Protein AF-A0A6A4UV20-F1 (afdb_monomer_lite)

pLDDT: mean 89.65, std 12.79, range [40.03, 98.25]

Sequence (68 aa):
MTASIRLPILTPLARDIGRDINIVFYLLTILLTGVVLAVKTWGLVALVMCALPVVPLMFVFFIYISLP

Foldseek 3Di:
DPPPPPPVPVVVVVVVCVVPVVVVVVVVVVVVVVLVVQCVVPNPVSVVVVCVVVVVVVVVVVVVVPDD

Secondary structure (DSSP, 8-state):
-------TTHHHHHHHHHH-THHHHHHHHHHHHHHHHHHHHHTTHHHHHHHTTHHHHHHHHHHHHH--

Structure (mmCIF, N/CA/C/O backbone):
data_AF-A0A6A4UV20-F1
#
_entry.id   AF-A0A6A4UV20-F1
#
loop_
_atom_site.group_PDB
_atom_site.id
_atom_site.type_symbol
_atom_site.label_atom_id
_atom_site.label_alt_id
_atom_site.label_comp_id
_atom_site.label_asym_id
_atom_site.label_entity_id
_atom_site.label_seq_id
_atom_site.pdbx_PDB_ins_code
_atom_site.Cartn_x
_atom_site.Cartn_y
_atom_site.Cartn_z
_atom_site.occupancy
_atom_site.B_iso_or_equiv
_atom_site.auth_seq_id
_atom_site.auth_comp_id
_atom_site.auth_asym_id
_atom_site.auth_atom_id
_atom_site.pdbx_PDB_model_num
ATOM 1 N N . MET A 1 1 ? 5.671 -26.237 -20.022 1.00 40.03 1 MET A N 1
ATOM 2 C CA . MET A 1 1 ? 4.895 -26.299 -18.764 1.00 40.03 1 MET A CA 1
ATOM 3 C C . MET A 1 1 ? 4.689 -24.877 -18.261 1.00 40.03 1 MET A C 1
ATOM 5 O O . MET A 1 1 ? 5.568 -24.333 -17.611 1.00 40.03 1 MET A O 1
ATOM 9 N N . THR A 1 2 ? 3.587 -24.225 -18.630 1.00 43.53 2 THR A N 1
ATOM 10 C CA . THR A 1 2 ? 3.243 -22.899 -18.097 1.00 43.53 2 THR A CA 1
ATOM 11 C C . THR A 1 2 ? 2.701 -23.093 -16.687 1.00 43.53 2 THR A C 1
ATOM 13 O O . THR A 1 2 ? 1.580 -23.574 -16.520 1.00 43.53 2 THR A O 1
ATOM 16 N N . ALA A 1 3 ? 3.502 -22.782 -15.669 1.00 55.16 3 ALA A N 1
ATOM 17 C CA . ALA A 1 3 ? 3.005 -22.695 -14.306 1.00 55.16 3 ALA A CA 1
ATOM 18 C C . ALA A 1 3 ? 1.922 -21.606 -14.284 1.00 55.16 3 ALA A C 1
ATOM 20 O O . ALA A 1 3 ? 2.218 -20.417 -14.351 1.00 55.16 3 ALA A O 1
ATOM 21 N N . SER A 1 4 ? 0.652 -22.012 -14.280 1.00 57.38 4 SER A N 1
ATOM 22 C CA . SER A 1 4 ? -0.457 -21.095 -14.048 1.00 57.38 4 SER A CA 1
ATOM 23 C C . SER A 1 4 ? -0.325 -20.639 -12.602 1.00 57.38 4 SER A C 1
ATOM 25 O O . SER A 1 4 ? -0.664 -21.383 -11.680 1.00 57.38 4 SER A O 1
ATOM 27 N N . ILE A 1 5 ? 0.258 -19.456 -12.401 1.00 62.00 5 ILE A N 1
ATOM 28 C CA . ILE A 1 5 ? 0.357 -18.810 -11.095 1.00 62.00 5 ILE A CA 1
ATOM 29 C C . ILE A 1 5 ? -1.073 -18.429 -10.713 1.00 62.00 5 ILE A C 1
ATOM 31 O O . ILE A 1 5 ? -1.570 -17.346 -11.018 1.00 62.00 5 ILE A O 1
ATOM 35 N N . ARG A 1 6 ? -1.780 -19.387 -10.116 1.00 66.31 6 ARG A N 1
ATOM 36 C CA . ARG A 1 6 ? -3.142 -19.230 -9.623 1.00 66.31 6 ARG A CA 1
ATOM 37 C C . ARG A 1 6 ? -3.038 -18.444 -8.324 1.00 66.31 6 ARG A C 1
ATOM 39 O O . ARG A 1 6 ? -2.942 -19.026 -7.251 1.00 66.31 6 ARG A O 1
ATOM 46 N N . LEU A 1 7 ? -2.956 -17.120 -8.437 1.00 76.31 7 LEU A N 1
ATOM 47 C CA . LEU A 1 7 ? -2.965 -16.225 -7.286 1.00 76.31 7 LEU A CA 1
ATOM 48 C C . LEU A 1 7 ? -4.346 -16.379 -6.632 1.00 76.31 7 LEU A C 1
ATOM 50 O O . LEU A 1 7 ? -5.333 -15.909 -7.206 1.00 76.31 7 LEU A O 1
ATOM 54 N N . PRO A 1 8 ? -4.447 -17.063 -5.476 1.00 75.00 8 PRO A N 1
ATOM 55 C CA . PRO A 1 8 ? -5.716 -17.586 -4.965 1.00 75.00 8 PRO A CA 1
ATOM 56 C C . PRO A 1 8 ? -6.738 -16.485 -4.670 1.00 75.00 8 PRO A C 1
ATOM 58 O O . PRO A 1 8 ? -7.933 -16.747 -4.645 1.00 75.00 8 PRO A O 1
ATOM 61 N N . ILE A 1 9 ? -6.265 -15.249 -4.498 1.00 74.69 9 ILE A N 1
ATOM 62 C CA . ILE A 1 9 ? -7.083 -14.072 -4.207 1.00 74.69 9 ILE A CA 1
ATOM 63 C C . ILE A 1 9 ? -7.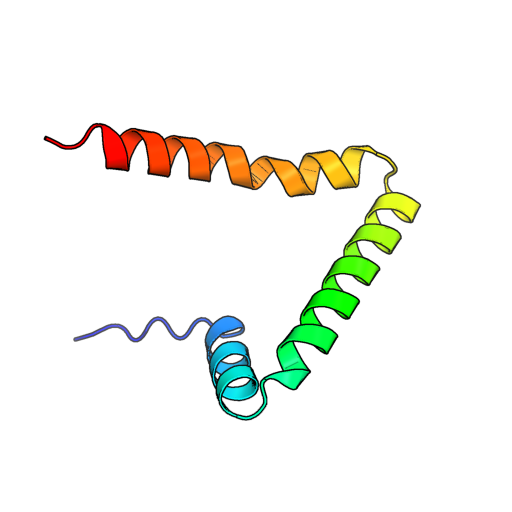327 -13.227 -5.466 1.00 74.69 9 ILE A C 1
ATOM 65 O O . ILE A 1 9 ? -8.413 -12.686 -5.634 1.00 74.69 9 ILE A O 1
ATOM 69 N N . LEU A 1 10 ? -6.359 -13.133 -6.384 1.00 80.06 10 LEU A N 1
ATOM 70 C CA . LEU A 1 10 ? -6.465 -12.258 -7.561 1.00 80.06 10 LEU A CA 1
ATOM 71 C C . LEU A 1 10 ? -7.263 -12.900 -8.703 1.00 80.06 10 LEU A C 1
ATOM 73 O O . LEU A 1 10 ? -7.965 -12.199 -9.426 1.00 80.06 10 LEU A O 1
ATOM 77 N N . THR A 1 11 ? -7.198 -14.228 -8.857 1.00 81.12 11 THR A N 1
ATOM 78 C CA . THR A 1 11 ? -7.940 -14.941 -9.910 1.00 81.12 11 THR A CA 1
ATOM 79 C C . THR A 1 11 ? -9.467 -14.848 -9.740 1.00 81.12 11 THR A C 1
ATOM 81 O O . THR A 1 11 ? -10.137 -14.560 -10.733 1.00 81.12 11 THR A O 1
ATOM 84 N N . PRO A 1 12 ? -10.048 -15.045 -8.538 1.00 83.75 12 PRO A N 1
ATOM 85 C CA . PRO A 1 12 ? -11.483 -14.850 -8.328 1.00 83.75 12 PRO A CA 1
ATOM 86 C C . PRO A 1 12 ? -11.899 -13.386 -8.498 1.00 83.75 12 PRO A C 1
ATOM 88 O O . PRO A 1 12 ? -12.843 -13.108 -9.228 1.00 83.75 12 PRO A O 1
ATOM 91 N N . LEU A 1 13 ? -11.131 -12.448 -7.927 1.00 83.56 13 LEU A N 1
ATOM 92 C CA . LEU A 1 13 ? -11.434 -11.016 -8.001 1.00 83.56 13 LEU A CA 1
ATOM 93 C C . LEU A 1 13 ? -11.513 -10.512 -9.449 1.00 83.56 13 LEU A C 1
ATOM 95 O O . LEU A 1 13 ? -12.447 -9.804 -9.815 1.00 83.56 13 LEU A O 1
ATOM 99 N N . ALA A 1 14 ? -10.545 -10.901 -10.285 1.00 84.62 14 ALA A N 1
ATOM 100 C CA . ALA A 1 14 ? -10.510 -10.510 -11.691 1.00 84.62 14 ALA A CA 1
ATOM 101 C C . ALA A 1 14 ? -11.697 -11.086 -12.480 1.00 84.62 14 ALA A C 1
ATOM 103 O O . ALA A 1 14 ? -12.250 -10.415 -13.351 1.00 84.62 14 ALA A O 1
ATOM 104 N N . ARG A 1 15 ? -12.114 -12.317 -12.157 1.00 86.44 15 ARG A N 1
ATOM 105 C CA . ARG A 1 15 ? -13.290 -12.952 -12.761 1.00 86.44 15 ARG A CA 1
ATOM 106 C C . ARG A 1 15 ? -14.582 -12.242 -12.357 1.00 86.44 15 ARG A C 1
ATOM 108 O O . ARG A 1 15 ? -15.446 -12.053 -13.210 1.00 86.44 15 ARG A O 1
ATOM 115 N N . ASP A 1 16 ? -14.704 -11.863 -11.090 1.00 88.00 16 ASP A N 1
ATOM 116 C CA . ASP A 1 16 ? -15.907 -11.225 -10.560 1.00 88.00 16 ASP A CA 1
ATOM 117 C C . ASP A 1 16 ? -16.060 -9.800 -11.105 1.00 88.00 16 ASP A C 1
ATOM 119 O O . ASP A 1 16 ? -17.116 -9.466 -11.639 1.00 88.00 16 ASP A O 1
ATOM 123 N N . ILE A 1 17 ? -14.985 -9.004 -11.117 1.00 88.25 17 ILE A N 1
ATOM 124 C CA . ILE A 1 17 ? -14.976 -7.663 -11.733 1.00 88.25 17 ILE A CA 1
ATOM 125 C C . ILE A 1 17 ? -15.293 -7.732 -13.235 1.00 88.25 17 ILE A C 1
ATOM 127 O O . ILE A 1 17 ? -16.017 -6.885 -13.754 1.00 88.25 17 ILE A O 1
ATOM 131 N N . GLY A 1 18 ? -14.787 -8.749 -13.942 1.00 88.50 18 GLY A N 1
ATOM 132 C CA . GLY A 1 18 ? -15.101 -8.960 -15.358 1.00 88.50 18 GLY A CA 1
ATOM 133 C C . GLY A 1 18 ? -16.568 -9.322 -15.626 1.00 88.50 18 GLY A C 1
ATOM 134 O O . GLY A 1 18 ? -17.035 -9.163 -16.752 1.00 88.50 18 GLY A O 1
ATOM 135 N N . ARG A 1 19 ? -17.298 -9.803 -14.610 1.00 91.69 19 ARG A N 1
ATOM 136 C CA . ARG A 1 19 ? -18.728 -10.126 -14.694 1.00 91.69 19 ARG A CA 1
ATOM 137 C C . ARG A 1 19 ? -19.613 -8.931 -14.337 1.00 91.69 19 ARG A C 1
ATOM 139 O O . ARG A 1 19 ? -20.660 -8.772 -14.958 1.00 91.69 19 ARG A O 1
ATOM 146 N N . ASP A 1 20 ? -19.209 -8.126 -13.355 1.00 91.69 20 ASP A N 1
ATOM 147 C CA . ASP A 1 20 ? -19.925 -6.917 -12.945 1.00 91.69 20 ASP A CA 1
ATOM 148 C C . ASP A 1 20 ? -18.955 -5.823 -12.472 1.00 91.69 20 ASP A C 1
ATOM 150 O O . ASP A 1 20 ? -18.284 -5.945 -11.444 1.00 91.69 20 ASP A O 1
ATOM 154 N N . ILE A 1 21 ? -18.926 -4.710 -13.208 1.00 91.19 21 ILE A N 1
ATOM 155 C CA . ILE A 1 21 ? -18.067 -3.562 -12.906 1.00 91.19 21 ILE A CA 1
ATOM 156 C C . ILE A 1 21 ? -18.437 -2.881 -11.582 1.00 91.19 21 ILE A C 1
ATOM 158 O O . ILE A 1 21 ? -17.572 -2.273 -10.948 1.00 91.19 21 ILE A O 1
ATOM 162 N N . ASN A 1 22 ? -19.683 -3.016 -11.108 1.00 94.31 22 ASN A N 1
ATOM 163 C CA . ASN A 1 22 ? -20.111 -2.413 -9.844 1.00 94.31 22 ASN A CA 1
ATOM 164 C C . ASN A 1 22 ? -19.324 -2.960 -8.644 1.00 94.31 22 ASN A C 1
ATOM 166 O O . ASN A 1 22 ? -19.133 -2.256 -7.651 1.00 94.31 22 ASN A O 1
ATOM 170 N N . ILE A 1 23 ? -18.793 -4.182 -8.756 1.00 92.81 23 ILE A N 1
ATOM 171 C CA . ILE A 1 23 ? -17.946 -4.825 -7.741 1.00 92.81 23 ILE A CA 1
ATOM 172 C C . ILE A 1 23 ? -16.701 -3.984 -7.428 1.00 92.81 23 ILE A C 1
ATOM 174 O O . ILE A 1 23 ? -16.242 -3.977 -6.284 1.00 92.81 23 ILE A O 1
ATOM 178 N N . VAL A 1 24 ? -16.198 -3.202 -8.391 1.00 93.38 24 VAL A N 1
ATOM 179 C CA . VAL A 1 24 ? -15.069 -2.285 -8.172 1.00 93.38 24 VAL A CA 1
ATOM 180 C C . VAL A 1 24 ? -15.401 -1.238 -7.108 1.00 93.38 24 VAL A C 1
ATOM 182 O O . VAL A 1 24 ? -14.583 -0.991 -6.224 1.00 93.38 24 VAL A O 1
ATOM 185 N N . PHE A 1 25 ? -16.606 -0.662 -7.125 1.00 94.38 25 PHE A N 1
ATOM 186 C CA . PHE A 1 25 ? -17.007 0.343 -6.135 1.00 94.38 25 PHE A CA 1
ATOM 187 C C . PHE A 1 25 ? -17.141 -0.252 -4.730 1.00 94.38 25 PHE A C 1
ATOM 189 O O . PHE A 1 25 ? -16.747 0.384 -3.749 1.00 94.38 25 PHE A O 1
ATOM 196 N N . TYR A 1 26 ? -17.618 -1.494 -4.620 1.00 94.06 26 TYR A N 1
ATOM 197 C CA . TYR A 1 26 ? -17.646 -2.209 -3.343 1.00 94.06 26 TYR A CA 1
ATOM 198 C C . TYR A 1 26 ? -16.231 -2.483 -2.821 1.00 94.06 26 TYR A C 1
ATOM 200 O O . TYR A 1 26 ? -15.946 -2.205 -1.656 1.00 94.06 26 TYR A O 1
ATOM 208 N N . LEU A 1 27 ? -15.321 -2.946 -3.684 1.00 93.38 27 LEU A N 1
ATOM 209 C CA . LEU A 1 27 ? -13.914 -3.179 -3.342 1.00 93.38 27 LEU A CA 1
ATOM 210 C C . LEU A 1 27 ? -13.217 -1.914 -2.838 1.00 93.38 27 LEU A C 1
ATOM 212 O O . LEU A 1 27 ? -12.568 -1.948 -1.793 1.00 93.38 27 LEU A O 1
ATOM 216 N N . LEU A 1 28 ? -13.386 -0.797 -3.548 1.00 94.94 28 LEU A N 1
ATOM 217 C CA . LEU A 1 28 ? -12.823 0.493 -3.147 1.00 94.94 28 LEU A CA 1
ATOM 218 C C . LEU A 1 28 ? -13.367 0.946 -1.788 1.00 94.94 28 LEU A C 1
ATOM 220 O O . LEU A 1 28 ? -12.602 1.411 -0.944 1.00 94.94 28 LEU A O 1
ATOM 224 N N . THR A 1 29 ? -14.664 0.757 -1.546 1.00 97.19 29 THR A N 1
ATOM 225 C CA . THR A 1 29 ? -15.304 1.126 -0.275 1.00 97.19 29 THR A CA 1
ATOM 226 C C . THR A 1 29 ? -14.797 0.269 0.890 1.00 97.19 29 THR A C 1
ATOM 228 O O . THR A 1 29 ? -14.516 0.793 1.972 1.00 97.19 29 THR A O 1
ATOM 231 N N . ILE A 1 30 ? -14.623 -1.039 0.680 1.00 95.94 30 ILE A N 1
ATOM 232 C CA . ILE A 1 30 ? -14.050 -1.957 1.677 1.00 95.94 30 ILE A CA 1
ATOM 233 C C . ILE A 1 30 ? -12.598 -1.574 1.987 1.00 95.94 30 ILE A C 1
ATOM 235 O O . ILE A 1 30 ? -12.219 -1.504 3.156 1.00 95.94 30 ILE A O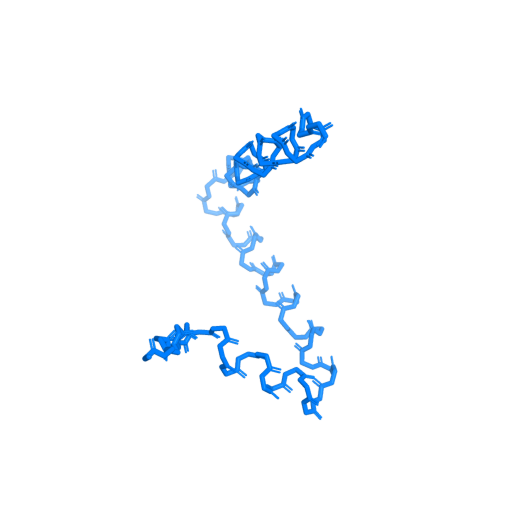 1
ATOM 239 N N . LEU A 1 31 ? -11.800 -1.274 0.959 1.00 95.56 31 LEU A N 1
ATOM 240 C CA . LEU A 1 31 ? -10.405 -0.862 1.120 1.00 95.56 31 LEU A CA 1
ATOM 241 C C . LEU A 1 31 ? -10.315 0.453 1.906 1.00 95.56 31 LEU A C 1
ATOM 243 O O . LEU A 1 31 ? -9.579 0.527 2.891 1.00 95.56 31 LEU A O 1
ATOM 247 N N . LEU A 1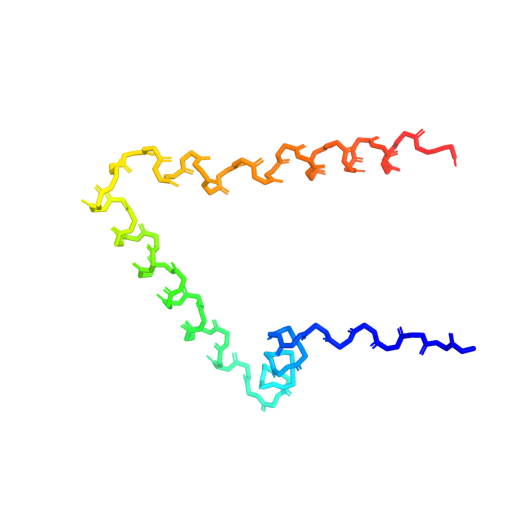 32 ? -11.124 1.452 1.543 1.00 97.06 32 LEU A N 1
ATOM 248 C CA . LEU A 1 32 ? -11.213 2.722 2.267 1.00 97.06 32 LEU A CA 1
ATOM 249 C C . LEU A 1 32 ? -11.602 2.509 3.735 1.00 97.06 32 LEU A C 1
ATOM 251 O O . LEU A 1 32 ? -10.983 3.084 4.628 1.00 97.06 32 LEU A O 1
ATOM 255 N N . THR A 1 33 ? -12.584 1.645 3.997 1.00 98.00 33 THR A N 1
ATOM 256 C CA . THR A 1 33 ? -12.995 1.297 5.365 1.00 98.00 33 THR A CA 1
ATOM 257 C C . THR A 1 33 ? -11.840 0.668 6.143 1.00 98.00 33 THR A C 1
ATOM 259 O O . THR A 1 33 ? -11.591 1.047 7.287 1.00 98.00 33 THR A O 1
ATOM 262 N N . GLY A 1 34 ? -11.081 -0.236 5.518 1.00 97.56 34 GLY A N 1
ATOM 263 C CA . GLY A 1 34 ? -9.874 -0.819 6.102 1.00 97.56 34 GLY A CA 1
ATOM 264 C C . GLY A 1 34 ? -8.824 0.233 6.470 1.00 97.56 34 GLY A C 1
ATOM 265 O O . GLY A 1 34 ? -8.268 0.176 7.566 1.00 97.56 34 GLY A O 1
ATOM 266 N N . VAL A 1 35 ? -8.606 1.237 5.612 1.00 96.81 35 VAL A N 1
ATOM 267 C CA . VAL A 1 35 ? -7.696 2.361 5.897 1.00 96.81 35 VAL A CA 1
ATOM 268 C C . VAL A 1 35 ? -8.190 3.180 7.088 1.00 96.81 35 VAL A C 1
ATOM 270 O O . VAL A 1 35 ? -7.408 3.463 7.992 1.00 96.81 35 VAL A O 1
ATOM 273 N N . VAL A 1 36 ? -9.482 3.518 7.143 1.00 97.81 36 VAL A N 1
ATOM 274 C CA . VAL A 1 36 ? -10.064 4.260 8.278 1.00 97.81 36 VAL A CA 1
ATOM 275 C C . VAL A 1 36 ? -9.889 3.487 9.586 1.00 97.81 36 VAL A C 1
ATOM 277 O O . VAL A 1 36 ? -9.490 4.069 10.596 1.00 97.81 36 VAL A O 1
ATOM 280 N N . LEU A 1 37 ? -10.139 2.176 9.575 1.00 98.25 37 LEU A N 1
ATOM 281 C CA . LEU A 1 37 ? -9.932 1.321 10.744 1.00 98.25 37 LEU A CA 1
ATOM 282 C C . LEU A 1 37 ? -8.454 1.265 11.149 1.00 98.25 37 LEU A C 1
ATOM 284 O O . LEU A 1 37 ? -8.149 1.417 12.329 1.00 98.25 37 LEU A O 1
ATOM 288 N N . ALA A 1 38 ? -7.536 1.128 10.191 1.00 97.06 38 ALA A N 1
ATOM 289 C CA . ALA A 1 38 ? -6.100 1.123 10.462 1.00 97.06 38 ALA A CA 1
ATOM 290 C C . ALA A 1 38 ? -5.625 2.452 11.073 1.00 97.06 38 ALA A C 1
ATOM 292 O O . ALA A 1 38 ? -4.886 2.447 12.058 1.00 97.06 38 ALA A O 1
ATOM 293 N N . VAL A 1 39 ? -6.098 3.589 10.552 1.00 97.88 39 VAL A N 1
ATOM 294 C CA . VAL A 1 39 ? -5.808 4.918 11.116 1.00 97.88 39 VAL A CA 1
ATOM 295 C C . VAL A 1 39 ? -6.395 5.058 12.516 1.00 97.88 39 VAL A C 1
ATOM 297 O O . VAL A 1 39 ? -5.739 5.595 13.404 1.00 97.88 39 VAL A O 1
ATOM 300 N N . LYS A 1 40 ? -7.602 4.543 12.759 1.00 98.00 40 LYS A N 1
ATOM 301 C CA . LYS A 1 40 ? -8.204 4.558 14.097 1.00 98.00 40 LYS A CA 1
ATOM 302 C C . LYS A 1 40 ? -7.388 3.737 15.106 1.00 98.00 40 LYS A C 1
ATOM 304 O O . LYS A 1 40 ? -7.311 4.127 16.267 1.00 98.00 40 LYS A O 1
ATOM 309 N N . THR A 1 41 ? -6.792 2.622 14.684 1.00 97.50 41 THR A N 1
ATOM 310 C CA . THR A 1 41 ? -6.029 1.727 15.570 1.00 97.50 41 THR A CA 1
ATOM 311 C C . THR A 1 41 ? -4.578 2.174 15.772 1.00 97.50 41 THR A C 1
ATOM 313 O O . THR A 1 41 ? -4.067 2.057 16.884 1.00 97.50 41 THR A O 1
ATOM 316 N N . TRP A 1 42 ? -3.906 2.682 14.734 1.00 96.50 42 TRP A N 1
ATOM 317 C CA . TRP A 1 42 ? -2.457 2.965 14.749 1.00 96.50 42 TRP A CA 1
ATOM 318 C C . TRP A 1 42 ? -2.089 4.426 14.440 1.00 96.50 42 TRP A C 1
ATOM 320 O O . TRP A 1 42 ? -0.909 4.779 14.407 1.00 96.50 42 TRP A O 1
ATOM 330 N N . GLY A 1 43 ? -3.074 5.293 14.213 1.00 95.81 43 GLY A N 1
ATOM 331 C CA . GLY A 1 43 ? -2.870 6.705 13.900 1.00 95.81 43 GLY A CA 1
ATOM 332 C C . GLY A 1 43 ? -2.308 6.953 12.496 1.00 95.81 43 GLY A C 1
ATOM 333 O O . GLY A 1 43 ? -2.475 6.157 11.571 1.00 95.81 43 GLY A O 1
ATOM 334 N N . LEU A 1 44 ? -1.613 8.084 12.337 1.00 95.44 44 LEU A N 1
ATOM 335 C CA . LEU A 1 44 ? -1.035 8.548 11.065 1.00 95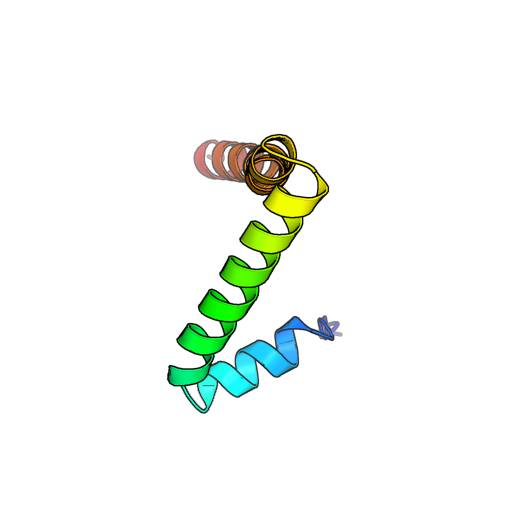.44 44 LEU A CA 1
ATOM 336 C C . LEU A 1 44 ? -0.035 7.564 10.439 1.00 95.44 44 LEU A C 1
ATOM 338 O O . LEU A 1 44 ? 0.111 7.538 9.218 1.00 95.44 44 LEU A O 1
ATOM 342 N N . VAL A 1 45 ? 0.621 6.725 11.247 1.00 96.50 45 VAL A N 1
ATOM 343 C CA . VAL A 1 45 ? 1.594 5.730 10.765 1.00 96.50 45 VAL A CA 1
ATOM 344 C C . VAL A 1 45 ? 0.955 4.756 9.772 1.00 96.50 45 VAL A C 1
ATOM 346 O O . VAL A 1 45 ? 1.611 4.358 8.812 1.00 96.50 45 VAL A O 1
ATOM 349 N N . ALA A 1 46 ? -0.332 4.428 9.930 1.00 96.25 46 ALA A N 1
ATOM 350 C CA . ALA A 1 46 ? -1.047 3.560 8.995 1.00 96.25 46 ALA A CA 1
ATOM 351 C C . ALA A 1 46 ? -1.026 4.104 7.554 1.00 96.25 46 ALA A C 1
ATOM 353 O O . ALA A 1 46 ? -0.849 3.339 6.609 1.00 96.25 46 ALA A O 1
ATOM 354 N N . LEU A 1 47 ? -1.123 5.427 7.380 1.00 94.56 47 LEU A N 1
ATOM 355 C CA . LEU A 1 47 ? -1.064 6.059 6.058 1.00 94.56 47 LEU A CA 1
ATOM 356 C C . LEU A 1 4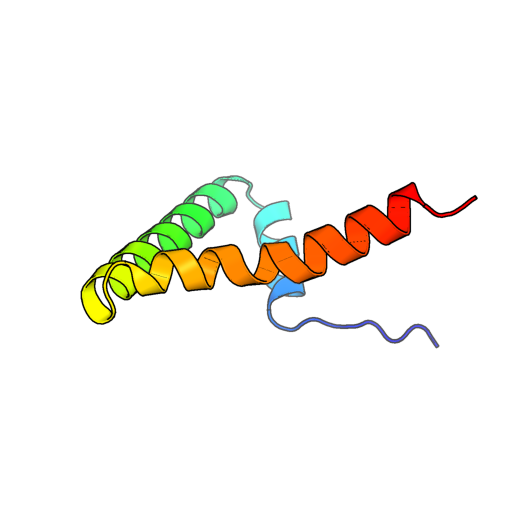7 ? 0.339 5.976 5.451 1.00 94.56 47 LEU A C 1
ATOM 358 O O . LEU A 1 47 ? 0.482 5.737 4.254 1.00 94.56 47 LEU A O 1
ATOM 362 N N . VAL A 1 48 ? 1.377 6.114 6.278 1.00 95.56 48 VAL A N 1
ATOM 363 C CA . VAL A 1 48 ? 2.769 5.949 5.833 1.00 95.56 48 VAL A CA 1
ATOM 364 C C . VAL A 1 48 ? 3.009 4.511 5.367 1.00 95.56 48 VAL A C 1
ATOM 366 O O . VAL A 1 48 ? 3.626 4.300 4.326 1.00 95.56 48 VAL A O 1
ATOM 369 N N . MET A 1 49 ? 2.453 3.521 6.072 1.00 95.69 49 MET A N 1
ATOM 370 C CA . MET A 1 49 ? 2.544 2.109 5.679 1.00 95.69 49 MET A CA 1
ATOM 371 C C . MET A 1 49 ? 1.860 1.831 4.334 1.00 95.69 49 MET A C 1
ATOM 373 O O . MET A 1 49 ? 2.368 1.028 3.554 1.00 95.69 49 MET A O 1
ATOM 377 N N . CYS A 1 50 ? 0.766 2.531 4.010 1.00 93.38 50 CYS A N 1
ATOM 378 C CA . CYS A 1 50 ? 0.153 2.464 2.679 1.00 93.38 50 CYS A CA 1
ATOM 379 C C . CYS A 1 50 ? 1.053 3.040 1.572 1.00 93.38 50 CYS A C 1
ATOM 381 O O . CYS A 1 50 ? 0.962 2.593 0.430 1.00 93.38 50 CYS A O 1
ATOM 383 N N . ALA A 1 51 ? 1.922 4.004 1.889 1.00 94.00 51 ALA A N 1
ATOM 384 C CA . ALA A 1 51 ? 2.850 4.606 0.933 1.00 94.00 51 ALA A CA 1
ATOM 385 C C . ALA A 1 51 ? 4.142 3.789 0.734 1.00 94.00 51 ALA A C 1
ATOM 387 O O . ALA A 1 51 ? 4.776 3.904 -0.312 1.00 94.00 51 ALA A O 1
ATOM 388 N N . LEU A 1 52 ? 4.536 2.935 1.685 1.00 96.00 52 LEU A N 1
ATOM 389 C CA . LEU A 1 52 ? 5.782 2.153 1.606 1.00 96.00 52 LEU A CA 1
ATOM 390 C C . LEU A 1 52 ? 5.955 1.322 0.319 1.00 96.00 52 LEU A C 1
ATOM 392 O O . LEU A 1 52 ? 7.059 1.337 -0.230 1.00 96.00 52 LEU A O 1
ATOM 396 N N . PRO A 1 53 ? 4.926 0.635 -0.220 1.00 96.00 53 PRO A N 1
ATOM 397 C CA . PRO A 1 53 ? 5.056 -0.123 -1.466 1.00 96.00 53 PRO A CA 1
ATOM 398 C C . PRO A 1 53 ? 5.389 0.743 -2.688 1.00 96.00 53 PRO A C 1
ATOM 400 O O . PRO A 1 53 ? 5.866 0.220 -3.694 1.00 96.00 53 PRO A O 1
ATOM 403 N N . VAL A 1 54 ? 5.185 2.063 -2.615 1.00 96.38 54 VAL A N 1
ATOM 404 C CA . VAL A 1 54 ? 5.576 2.990 -3.685 1.00 96.38 54 VAL A CA 1
ATOM 405 C C . VAL A 1 54 ? 7.096 3.006 -3.865 1.00 96.38 54 VAL A C 1
ATOM 407 O O . VAL A 1 54 ? 7.563 3.165 -4.985 1.00 96.38 54 VAL A O 1
ATOM 410 N N . VAL A 1 55 ? 7.884 2.758 -2.815 1.00 96.81 55 VAL A N 1
ATOM 411 C CA . VAL A 1 55 ? 9.354 2.749 -2.892 1.00 96.81 55 VAL A CA 1
ATOM 412 C C . VAL A 1 55 ? 9.887 1.683 -3.865 1.00 96.81 55 VAL A C 1
ATOM 414 O O . VAL A 1 55 ? 10.568 2.054 -4.823 1.00 96.81 55 VAL A O 1
ATOM 417 N N . PRO A 1 56 ? 9.587 0.375 -3.707 1.00 96.88 56 PRO A N 1
ATOM 418 C CA . PRO A 1 56 ? 10.009 -0.620 -4.690 1.00 96.88 56 PRO A CA 1
ATOM 419 C C . PRO A 1 56 ? 9.377 -0.384 -6.069 1.00 96.88 56 PRO A C 1
ATOM 421 O O . PRO A 1 56 ? 10.040 -0.636 -7.071 1.00 96.88 56 PRO A O 1
ATOM 424 N N . LEU A 1 57 ? 8.150 0.151 -6.151 1.00 97.44 57 LEU A N 1
ATOM 425 C CA . LEU A 1 57 ? 7.542 0.529 -7.435 1.00 97.44 57 LEU A CA 1
ATOM 426 C C . LEU A 1 57 ? 8.335 1.629 -8.150 1.00 97.44 57 LEU A C 1
ATOM 428 O O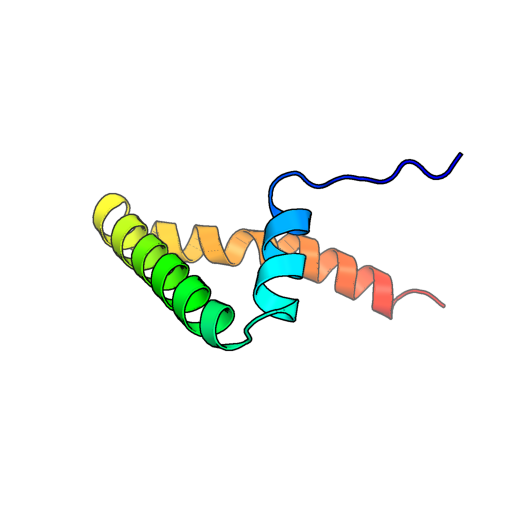 . LEU A 1 57 ? 8.539 1.530 -9.357 1.00 97.44 57 LEU A O 1
ATOM 432 N N . MET A 1 58 ? 8.823 2.637 -7.424 1.00 97.44 58 MET A N 1
ATOM 433 C CA . MET A 1 58 ? 9.689 3.679 -7.978 1.00 97.44 58 MET A CA 1
ATOM 434 C C . MET A 1 58 ? 11.012 3.098 -8.474 1.00 97.44 58 MET A C 1
ATOM 436 O O . MET A 1 58 ? 11.457 3.473 -9.551 1.00 97.44 58 MET A O 1
ATOM 440 N N . PHE A 1 59 ? 11.613 2.145 -7.756 1.00 97.38 59 PHE A N 1
ATOM 441 C CA . PHE A 1 59 ? 12.808 1.453 -8.248 1.00 97.38 59 PHE A CA 1
ATOM 442 C C . PHE A 1 59 ? 12.536 0.663 -9.529 1.00 97.38 59 PHE A C 1
ATOM 444 O O . PHE A 1 59 ? 13.302 0.781 -10.480 1.00 97.38 59 PHE A O 1
ATOM 451 N N . VAL A 1 60 ? 11.439 -0.099 -9.587 1.00 97.81 60 VAL A N 1
ATOM 452 C CA . VAL A 1 60 ? 11.031 -0.816 -10.808 1.00 97.81 60 VAL A CA 1
ATOM 453 C C . VAL A 1 60 ? 10.807 0.164 -11.958 1.00 97.81 60 VAL A C 1
ATOM 455 O O . VAL A 1 60 ? 11.280 -0.078 -13.065 1.00 97.81 60 VAL A O 1
ATOM 458 N N . PHE A 1 61 ? 10.141 1.287 -11.694 1.00 97.31 61 PHE A N 1
ATOM 459 C CA . PHE A 1 61 ? 9.930 2.347 -12.673 1.00 97.31 61 PHE A CA 1
ATOM 460 C C . PHE A 1 61 ? 11.254 2.948 -13.163 1.00 97.31 61 PHE A C 1
ATOM 462 O O . PHE A 1 61 ? 11.450 3.085 -14.366 1.00 97.31 61 PHE A O 1
ATOM 469 N N . PHE A 1 62 ? 12.192 3.252 -12.263 1.00 97.56 62 PHE A N 1
ATOM 470 C CA . PHE A 1 62 ? 13.511 3.775 -12.624 1.00 97.56 62 PHE A CA 1
ATOM 471 C C . PHE A 1 62 ? 14.342 2.784 -13.431 1.00 97.56 62 PHE A C 1
ATOM 473 O O . PHE A 1 62 ? 14.987 3.178 -14.401 1.00 97.56 62 PHE A O 1
ATOM 480 N N . ILE A 1 63 ? 14.298 1.500 -13.080 1.00 97.25 63 ILE A N 1
ATOM 481 C CA . ILE A 1 63 ? 14.908 0.446 -13.890 1.00 97.25 63 ILE A CA 1
ATOM 482 C C . ILE A 1 63 ? 14.271 0.459 -15.279 1.00 97.25 63 ILE A C 1
ATOM 484 O O . ILE A 1 63 ? 14.997 0.575 -16.257 1.00 97.25 63 ILE A O 1
ATOM 488 N N . TYR A 1 64 ? 12.936 0.435 -15.360 1.00 97.62 64 TYR A N 1
ATOM 489 C CA . TYR A 1 64 ? 12.190 0.412 -16.620 1.00 97.62 64 TYR A CA 1
ATOM 490 C C . TYR A 1 64 ? 12.586 1.546 -17.578 1.00 97.62 64 TYR A C 1
ATOM 492 O O . TYR A 1 64 ? 12.821 1.294 -18.754 1.00 97.62 64 TYR A O 1
ATOM 500 N N . ILE A 1 65 ? 12.703 2.782 -17.081 1.00 97.19 65 ILE A N 1
ATOM 501 C CA . ILE A 1 65 ? 13.064 3.941 -17.919 1.00 97.19 65 ILE A CA 1
ATOM 502 C C . ILE A 1 65 ? 14.563 4.038 -18.242 1.00 97.19 65 ILE A C 1
ATOM 504 O O . ILE A 1 65 ? 14.935 4.822 -19.109 1.00 97.19 65 ILE A O 1
ATOM 508 N N . SER A 1 66 ? 15.421 3.308 -17.522 1.00 95.88 66 SER A N 1
ATOM 509 C CA . SER A 1 66 ? 16.876 3.298 -17.741 1.00 95.88 66 SER A CA 1
ATOM 510 C C . SER A 1 66 ? 17.353 2.117 -18.589 1.00 95.88 66 SER A C 1
ATOM 512 O O . SER A 1 66 ? 18.546 2.037 -18.884 1.00 95.88 66 SER A O 1
ATOM 514 N N . LEU A 1 67 ? 16.448 1.218 -19.005 1.00 92.19 67 LEU A N 1
ATOM 515 C CA . LEU A 1 67 ? 16.763 0.209 -20.016 1.00 92.19 67 LEU A CA 1
ATOM 516 C C . LEU A 1 67 ? 17.065 0.893 -21.365 1.00 92.19 67 LEU A C 1
ATOM 518 O O . LEU A 1 67 ? 16.319 1.796 -21.751 1.00 92.19 67 LEU A O 1
ATOM 522 N N . PRO A 1 68 ? 18.144 0.483 -22.058 1.00 83.94 68 PRO A N 1
ATOM 523 C CA . PRO A 1 68 ? 18.502 1.012 -23.372 1.00 83.94 68 PRO A CA 1
ATOM 524 C C . PRO A 1 68 ? 17.523 0.591 -24.473 1.00 83.94 68 PRO A C 1
ATOM 526 O O . PRO A 1 68 ? 16.960 -0.527 -24.384 1.00 83.94 68 PRO A O 1
#

Radius of gyration: 16.78 Å; chains: 1; bounding box: 39×35×39 Å